Protein AF-A0A7S2YAW1-F1 (afdb_monomer_lite)

Foldseek 3Di:
DCPPPPVVVVVVVVVLLVVLCVLQPPQSPFDLDLPCPGSHHVLLNVCVVLPAFHWDPADPVRDIDTHGPVVSDDPSCDPSSSVSNVSSVVVVNVVVVVVD

Structure (mmCIF, N/CA/C/O backbone):
data_AF-A0A7S2YAW1-F1
#
_entry.id   AF-A0A7S2YAW1-F1
#
loop_
_atom_site.group_PDB
_atom_site.id
_atom_site.type_symbol
_atom_site.label_atom_id
_atom_site.label_alt_id
_atom_site.label_comp_id
_atom_site.label_asym_id
_atom_site.label_entity_id
_atom_site.label_seq_id
_atom_site.pdbx_PDB_ins_code
_atom_site.Cartn_x
_atom_site.Cartn_y
_atom_site.Cartn_z
_atom_site.occupancy
_atom_site.B_iso_or_equiv
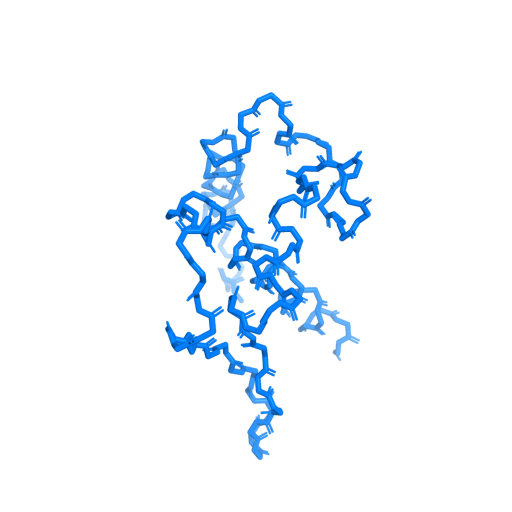_atom_site.auth_seq_id
_atom_site.auth_comp_id
_atom_site.auth_asym_id
_atom_site.auth_atom_id
_atom_site.pdbx_PDB_model_num
ATOM 1 N N . ALA A 1 1 ? 2.610 -15.728 -9.045 1.00 67.06 1 ALA A N 1
ATOM 2 C CA . ALA A 1 1 ? 2.968 -14.406 -9.608 1.00 67.06 1 ALA A CA 1
ATOM 3 C C . ALA A 1 1 ? 4.395 -14.457 -10.140 1.00 67.06 1 ALA A C 1
ATOM 5 O O . ALA A 1 1 ? 5.277 -14.887 -9.408 1.00 67.06 1 ALA A O 1
ATOM 6 N N . CYS A 1 2 ? 4.584 -14.024 -11.390 1.00 84.50 2 CYS A N 1
ATOM 7 C CA . CYS A 1 2 ? 5.811 -14.110 -12.203 1.00 84.50 2 CYS A CA 1
ATOM 8 C C . CYS A 1 2 ? 6.156 -15.491 -12.771 1.00 84.50 2 CYS A C 1
ATOM 10 O O . CYS A 1 2 ? 7.016 -15.537 -13.632 1.00 84.50 2 CYS A O 1
ATOM 12 N N . ASP A 1 3 ? 5.516 -16.575 -12.325 1.00 86.81 3 ASP A N 1
ATOM 13 C CA . ASP A 1 3 ? 5.623 -17.930 -12.897 1.00 86.81 3 ASP A CA 1
ATOM 14 C C . ASP A 1 3 ? 7.070 -18.400 -13.150 1.00 86.81 3 ASP A C 1
ATOM 16 O O . ASP A 1 3 ? 7.372 -19.069 -14.131 1.00 86.81 3 ASP A O 1
ATOM 20 N N . GLY A 1 4 ? 7.984 -18.018 -12.248 1.00 89.06 4 GLY A N 1
ATOM 21 C CA . GLY A 1 4 ? 9.414 -18.336 -12.332 1.00 89.06 4 GLY A CA 1
ATOM 22 C C . GLY A 1 4 ? 10.265 -17.374 -13.176 1.00 89.06 4 GLY A C 1
ATOM 23 O O . GLY A 1 4 ? 11.485 -17.514 -13.186 1.00 89.06 4 GLY A O 1
ATOM 24 N N . ASP A 1 5 ? 9.679 -16.367 -13.832 1.00 96.50 5 ASP A N 1
ATOM 25 C CA . ASP A 1 5 ? 10.413 -15.343 -14.586 1.00 96.50 5 ASP A CA 1
ATOM 26 C C . ASP A 1 5 ? 11.122 -14.354 -13.641 1.00 96.50 5 ASP A C 1
ATOM 28 O O . ASP A 1 5 ? 10.514 -13.475 -13.011 1.00 96.50 5 ASP A O 1
ATOM 32 N N . LEU A 1 6 ? 12.449 -14.487 -13.590 1.00 96.00 6 LEU A N 1
ATOM 33 C CA . LEU A 1 6 ? 13.353 -13.648 -12.806 1.00 96.00 6 LEU A CA 1
ATOM 34 C C . LEU A 1 6 ? 13.284 -12.169 -13.202 1.00 96.00 6 LEU A C 1
ATOM 36 O O . LEU A 1 6 ? 13.288 -11.296 -12.333 1.00 96.00 6 LEU A O 1
ATOM 40 N N . TRP A 1 7 ? 13.187 -11.862 -14.495 1.00 96.25 7 TRP A N 1
ATOM 41 C CA . TRP A 1 7 ? 13.142 -10.485 -14.978 1.00 96.25 7 TRP A CA 1
ATOM 42 C C . TRP A 1 7 ? 11.797 -9.835 -14.678 1.00 96.25 7 TRP A C 1
ATOM 44 O O . TRP A 1 7 ? 11.748 -8.659 -14.310 1.00 96.25 7 TRP A O 1
ATOM 54 N N . ALA A 1 8 ? 10.700 -10.586 -14.784 1.00 95.50 8 ALA A N 1
ATOM 55 C CA . ALA A 1 8 ? 9.391 -10.104 -14.354 1.00 95.50 8 ALA A CA 1
ATOM 56 C C . ALA A 1 8 ? 9.360 -9.830 -12.844 1.00 95.50 8 ALA A C 1
ATOM 58 O O . ALA A 1 8 ? 8.833 -8.796 -12.423 1.00 95.50 8 ALA A O 1
ATOM 59 N N . ALA A 1 9 ? 9.960 -10.707 -12.034 1.00 94.81 9 ALA A N 1
ATOM 60 C CA . ALA A 1 9 ? 10.080 -10.504 -10.593 1.00 94.81 9 ALA A CA 1
ATOM 61 C C . ALA A 1 9 ? 10.927 -9.267 -10.254 1.00 94.81 9 ALA A C 1
ATOM 63 O O . ALA A 1 9 ? 10.482 -8.421 -9.476 1.00 94.81 9 ALA A O 1
ATOM 64 N N . ALA A 1 10 ? 12.093 -9.116 -10.890 1.00 96.62 10 ALA A N 1
ATOM 65 C CA . ALA A 1 10 ? 12.964 -7.957 -10.713 1.00 96.62 10 ALA A CA 1
ATOM 66 C C . ALA A 1 10 ? 12.247 -6.651 -11.085 1.00 96.62 10 ALA A C 1
ATOM 68 O O . ALA A 1 10 ? 12.234 -5.710 -10.291 1.00 96.62 10 ALA A O 1
ATOM 69 N N . ARG A 1 11 ? 11.557 -6.613 -12.236 1.00 96.69 11 ARG A N 1
ATOM 70 C CA . ARG A 1 11 ? 10.759 -5.449 -12.655 1.00 96.69 11 ARG A CA 1
ATOM 71 C C . ARG A 1 11 ? 9.695 -5.094 -11.623 1.00 96.69 11 ARG A C 1
ATOM 73 O O . ARG A 1 11 ? 9.613 -3.938 -11.225 1.00 96.69 11 ARG A O 1
ATOM 80 N N . ARG A 1 12 ? 8.920 -6.071 -11.141 1.00 94.19 12 ARG A N 1
ATOM 81 C CA . ARG A 1 12 ? 7.881 -5.826 -10.126 1.00 94.19 12 ARG A CA 1
ATOM 82 C C . ARG A 1 12 ? 8.457 -5.305 -8.813 1.00 94.19 12 ARG A C 1
ATOM 84 O O . ARG A 1 12 ? 7.856 -4.420 -8.211 1.00 94.19 12 ARG A O 1
ATOM 91 N N . LEU A 1 13 ? 9.612 -5.812 -8.382 1.00 95.12 13 LEU A N 1
ATOM 92 C CA . LEU A 1 13 ? 10.282 -5.328 -7.175 1.00 95.12 13 LEU A CA 1
ATOM 93 C C . LEU A 1 13 ? 10.776 -3.882 -7.341 1.00 95.12 13 LEU A C 1
ATOM 95 O O . LEU A 1 13 ? 10.575 -3.060 -6.447 1.00 95.12 13 LEU A O 1
ATOM 99 N N . CYS A 1 14 ? 11.372 -3.552 -8.488 1.00 97.44 14 CYS A N 1
ATOM 100 C CA . CYS A 1 14 ? 11.782 -2.184 -8.803 1.00 97.44 14 CYS A CA 1
ATOM 101 C C . CYS A 1 14 ? 10.579 -1.235 -8.860 1.00 97.44 14 CYS A C 1
ATOM 103 O O . CYS A 1 14 ? 10.620 -0.169 -8.247 1.00 97.44 14 CYS A O 1
ATOM 105 N N . THR A 1 15 ? 9.495 -1.630 -9.538 1.00 96.12 15 THR A N 1
ATOM 106 C CA . THR A 1 15 ? 8.249 -0.854 -9.588 1.00 96.12 15 THR A CA 1
ATOM 107 C C . THR A 1 15 ? 7.688 -0.636 -8.188 1.00 96.12 15 THR A C 1
ATOM 109 O O . THR A 1 15 ? 7.398 0.499 -7.836 1.00 96.12 15 THR A O 1
ATOM 112 N N . TYR A 1 16 ? 7.617 -1.676 -7.351 1.00 95.44 16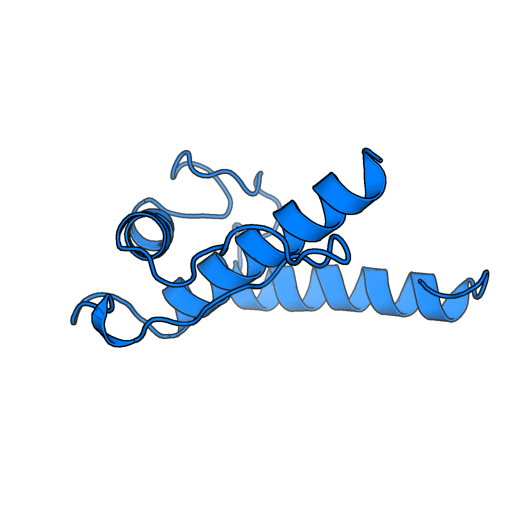 TYR A N 1
ATOM 113 C CA . TYR A 1 16 ? 7.151 -1.550 -5.969 1.00 95.44 16 TYR A CA 1
ATOM 114 C C . TYR A 1 16 ? 7.899 -0.455 -5.199 1.00 95.44 16 TYR A C 1
ATOM 116 O O . TYR A 1 16 ? 7.275 0.409 -4.585 1.00 95.44 16 TYR A O 1
ATOM 124 N N . TRP A 1 17 ? 9.234 -0.469 -5.242 1.00 97.19 17 TRP A N 1
ATOM 125 C CA . TRP A 1 17 ? 10.040 0.520 -4.527 1.00 97.19 17 TRP A CA 1
ATOM 126 C C . TRP A 1 17 ? 9.966 1.915 -5.140 1.00 97.19 17 TRP A C 1
ATOM 128 O O . TRP A 1 17 ? 10.028 2.893 -4.395 1.00 97.19 17 TRP A O 1
ATOM 138 N N . LYS A 1 18 ? 9.804 2.019 -6.463 1.00 97.88 18 LYS A N 1
ATOM 139 C CA . LYS A 1 18 ? 9.580 3.295 -7.144 1.00 97.88 18 LYS A CA 1
ATOM 140 C C . LYS A 1 18 ? 8.262 3.929 -6.695 1.00 97.88 18 LYS A C 1
ATOM 142 O O . LYS A 1 18 ? 8.291 5.013 -6.126 1.00 97.88 18 LYS A O 1
ATOM 147 N N . GLU A 1 19 ? 7.148 3.211 -6.833 1.00 96.38 19 GLU A N 1
ATOM 148 C CA . GLU A 1 19 ? 5.823 3.695 -6.416 1.00 96.38 19 GLU A CA 1
ATOM 149 C C . GLU A 1 19 ? 5.798 4.038 -4.920 1.00 96.38 19 GLU A C 1
ATOM 151 O O . GLU A 1 19 ? 5.249 5.056 -4.502 1.00 96.38 19 GLU A O 1
ATOM 156 N N . ARG A 1 20 ? 6.463 3.224 -4.088 1.00 97.25 20 ARG A N 1
ATOM 157 C CA . ARG A 1 20 ? 6.583 3.493 -2.653 1.00 97.25 20 ARG A CA 1
ATOM 158 C C . ARG A 1 20 ? 7.366 4.778 -2.367 1.00 97.25 20 ARG A C 1
ATOM 160 O O . ARG A 1 20 ? 6.964 5.545 -1.497 1.00 97.25 20 ARG A O 1
ATOM 167 N N . LYS A 1 21 ? 8.466 5.041 -3.074 1.00 97.94 21 LYS A N 1
ATOM 168 C CA . LYS A 1 21 ? 9.198 6.313 -2.949 1.00 97.94 21 LYS A CA 1
ATOM 169 C C . LYS A 1 21 ? 8.361 7.501 -3.401 1.00 97.94 21 LYS A C 1
ATOM 171 O O . LYS A 1 21 ? 8.356 8.525 -2.723 1.00 97.94 21 LYS A O 1
ATOM 176 N N . ASP A 1 22 ? 7.637 7.355 -4.501 1.00 97.06 22 ASP A N 1
ATOM 177 C CA . ASP A 1 22 ? 6.829 8.437 -5.053 1.00 97.06 22 ASP A CA 1
ATOM 178 C C . ASP A 1 22 ? 5.669 8.808 -4.117 1.00 97.06 22 ASP A C 1
ATOM 180 O O . ASP A 1 22 ? 5.436 9.992 -3.871 1.00 97.06 22 ASP A O 1
ATOM 184 N N . LEU A 1 23 ? 5.011 7.814 -3.511 1.00 96.19 23 LEU A N 1
ATOM 185 C CA . LEU A 1 23 ? 3.889 8.018 -2.586 1.00 96.19 23 LEU A CA 1
ATOM 186 C C . LEU A 1 23 ? 4.307 8.502 -1.192 1.00 96.19 23 LEU A C 1
ATOM 188 O O . LEU A 1 23 ? 3.625 9.334 -0.597 1.00 96.19 23 LEU A O 1
ATOM 192 N N . PHE A 1 24 ? 5.395 7.964 -0.639 1.00 96.38 24 PHE A N 1
ATOM 193 C CA . PHE A 1 24 ? 5.766 8.186 0.765 1.00 96.38 24 PHE A CA 1
ATOM 194 C C . PHE A 1 24 ? 6.950 9.142 0.952 1.00 96.38 24 PHE A C 1
ATOM 196 O O . PHE A 1 24 ? 7.247 9.528 2.087 1.00 96.38 24 PHE A O 1
ATOM 203 N N . ARG A 1 25 ? 7.607 9.548 -0.143 1.00 96.00 25 ARG A N 1
ATOM 204 C CA . ARG A 1 25 ? 8.768 10.451 -0.152 1.00 96.00 25 ARG A CA 1
ATOM 205 C C . ARG A 1 25 ? 9.851 9.954 0.814 1.00 96.00 25 ARG A C 1
ATOM 207 O O . ARG A 1 25 ? 10.172 8.766 0.816 1.00 96.00 25 ARG A O 1
ATOM 214 N N . GLU A 1 26 ? 10.370 10.824 1.675 1.00 96.88 26 GLU A N 1
ATOM 215 C CA . GLU A 1 26 ? 11.410 10.498 2.662 1.00 96.88 26 GLU A CA 1
ATOM 216 C C . GLU A 1 26 ? 11.017 9.363 3.622 1.00 96.88 26 GLU A C 1
ATOM 218 O O . GLU A 1 26 ? 11.865 8.630 4.128 1.00 96.88 26 GLU A O 1
ATOM 223 N N . ARG A 1 27 ? 9.713 9.151 3.841 1.00 96.62 27 ARG A N 1
ATOM 224 C CA . ARG A 1 27 ? 9.201 8.111 4.745 1.00 96.62 27 ARG A CA 1
ATOM 225 C C . ARG A 1 27 ? 9.061 6.747 4.075 1.00 96.62 27 ARG A C 1
ATOM 227 O O . ARG A 1 27 ? 8.660 5.786 4.729 1.00 96.62 27 ARG A O 1
ATOM 234 N N . ALA A 1 28 ? 9.406 6.620 2.793 1.00 96.94 28 ALA A N 1
ATOM 235 C CA . ALA A 1 28 ? 9.237 5.384 2.030 1.00 96.94 28 ALA A CA 1
ATOM 236 C C . ALA A 1 28 ? 9.958 4.178 2.642 1.00 96.94 28 ALA A C 1
ATOM 238 O O . ALA A 1 28 ? 9.487 3.049 2.502 1.00 96.94 28 ALA A O 1
ATOM 239 N N . PHE A 1 29 ? 11.063 4.400 3.348 1.00 96.19 29 PHE A N 1
ATOM 240 C CA . PHE A 1 29 ? 11.849 3.334 3.969 1.00 96.19 29 PHE A CA 1
ATOM 241 C C . PHE A 1 29 ? 11.437 3.010 5.406 1.00 96.19 29 PHE A C 1
ATOM 243 O O . PHE A 1 29 ? 11.921 2.031 5.971 1.00 96.19 29 PHE A O 1
ATOM 250 N N . LEU A 1 30 ? 10.523 3.787 5.992 1.00 96.94 30 LEU A N 1
ATOM 251 C CA . LEU A 1 30 ? 9.993 3.501 7.318 1.00 96.94 30 LEU A CA 1
ATOM 252 C C . LEU A 1 30 ? 9.034 2.296 7.279 1.00 96.94 30 LEU A C 1
ATOM 254 O O . LEU A 1 30 ? 8.452 1.986 6.229 1.00 96.94 30 LEU A O 1
ATOM 258 N N . PRO A 1 31 ? 8.821 1.614 8.419 1.00 95.50 31 PRO A N 1
ATOM 259 C CA . PRO A 1 31 ? 7.831 0.550 8.523 1.00 95.50 31 PRO A CA 1
ATOM 260 C C . PRO A 1 31 ? 6.440 1.016 8.074 1.00 95.50 31 PRO A C 1
ATOM 262 O O . PRO A 1 31 ? 5.981 2.101 8.425 1.00 95.50 31 PRO A O 1
ATOM 265 N N . LEU A 1 32 ? 5.753 0.184 7.287 1.00 94.81 32 LEU A N 1
ATOM 266 C CA . LEU A 1 32 ? 4.389 0.460 6.829 1.00 94.81 32 LEU A CA 1
ATOM 267 C C . LEU A 1 32 ? 3.386 -0.126 7.837 1.00 94.81 32 LEU A C 1
ATOM 269 O O . LEU A 1 32 ? 2.925 -1.261 7.676 1.00 94.81 32 LEU A O 1
ATOM 273 N N . THR A 1 33 ? 3.125 0.631 8.905 1.00 92.06 33 THR A N 1
ATOM 274 C CA . THR A 1 33 ? 2.310 0.252 10.073 1.00 92.06 33 THR A CA 1
ATOM 275 C C . THR A 1 33 ? 1.222 1.288 10.356 1.00 92.06 33 THR A C 1
ATOM 277 O O . THR A 1 33 ? 1.370 2.452 10.005 1.00 92.06 33 THR A O 1
ATOM 280 N N . LEU A 1 34 ? 0.149 0.886 11.048 1.00 91.06 34 LEU A N 1
ATOM 281 C CA . LEU A 1 34 ? -0.964 1.771 11.440 1.00 91.06 34 LEU A CA 1
ATOM 282 C C . LEU A 1 34 ? -0.693 2.580 12.719 1.00 91.06 34 LEU A C 1
ATOM 284 O O . LEU A 1 34 ? -1.617 3.048 13.369 1.00 91.06 34 LEU A O 1
ATOM 288 N N . THR A 1 35 ? 0.570 2.714 13.117 1.00 90.94 35 THR A N 1
ATOM 289 C CA . THR A 1 35 ? 0.949 3.402 14.359 1.00 90.94 35 THR A CA 1
ATOM 290 C C . THR A 1 35 ? 1.026 4.920 14.204 1.00 90.94 35 THR A C 1
ATOM 292 O O . THR A 1 35 ? 1.202 5.611 15.198 1.00 90.94 35 THR A O 1
ATOM 295 N N . GLY A 1 36 ? 0.991 5.439 12.971 1.00 90.56 36 GLY A N 1
ATOM 296 C CA . GLY A 1 36 ? 1.219 6.856 12.668 1.00 90.56 36 GLY A CA 1
ATOM 297 C C . GLY A 1 36 ? 2.688 7.307 12.740 1.00 90.56 36 GLY A C 1
ATOM 298 O O . GLY A 1 36 ? 3.008 8.401 12.288 1.00 90.56 36 GLY A O 1
ATOM 299 N N . ASN A 1 37 ? 3.586 6.453 13.249 1.00 91.88 37 ASN A N 1
ATOM 300 C CA . ASN A 1 37 ? 5.012 6.746 13.465 1.00 91.88 37 ASN A CA 1
ATOM 301 C C . ASN A 1 37 ? 5.929 6.143 12.381 1.00 91.88 37 ASN A C 1
ATOM 303 O O . ASN A 1 37 ? 7.128 5.976 12.595 1.00 91.88 37 ASN A O 1
ATOM 307 N N . GLY A 1 38 ? 5.363 5.741 11.242 1.00 94.81 38 GLY A N 1
ATOM 308 C CA . GLY A 1 38 ? 6.084 5.054 10.173 1.00 94.81 38 GLY A CA 1
ATOM 309 C C . GLY A 1 38 ? 5.895 5.723 8.816 1.00 94.81 38 GLY A C 1
ATOM 310 O O . GLY A 1 38 ? 5.799 6.946 8.689 1.00 94.81 38 GLY A O 1
ATOM 311 N N . ALA A 1 39 ? 5.812 4.898 7.775 1.00 96.56 39 ALA A N 1
ATOM 312 C CA . ALA A 1 39 ? 5.494 5.372 6.434 1.00 96.56 39 ALA A CA 1
ATOM 313 C C . ALA A 1 39 ? 4.064 5.938 6.344 1.00 96.56 39 ALA A C 1
ATOM 315 O O . ALA A 1 39 ? 3.820 6.832 5.545 1.00 96.56 39 ALA A O 1
ATOM 316 N N . LEU A 1 40 ? 3.127 5.491 7.186 1.00 95.38 40 LEU A N 1
ATOM 317 C CA . LEU A 1 40 ? 1.808 6.120 7.331 1.00 95.38 40 LEU A CA 1
ATOM 318 C C . LEU A 1 40 ? 1.834 7.142 8.472 1.00 95.38 40 LEU A C 1
ATOM 320 O O . LEU A 1 40 ? 2.346 6.827 9.548 1.00 95.38 40 LEU A O 1
ATOM 324 N N . THR A 1 41 ? 1.297 8.343 8.232 1.00 93.50 41 THR A N 1
ATOM 325 C CA . THR A 1 41 ? 1.014 9.331 9.293 1.00 93.50 41 THR A CA 1
ATOM 326 C C . THR A 1 41 ? -0.288 8.993 10.016 1.00 93.50 41 THR A C 1
ATOM 328 O O . THR A 1 41 ? -1.053 8.145 9.561 1.00 93.50 41 THR A O 1
ATOM 331 N N . LEU A 1 42 ? -0.581 9.687 11.121 1.00 92.38 42 LEU A N 1
ATOM 332 C CA . LEU A 1 42 ? -1.895 9.603 11.772 1.00 92.38 42 LEU A CA 1
ATOM 333 C C . LEU A 1 42 ? -3.039 9.962 10.810 1.00 92.38 42 LEU A C 1
ATOM 335 O O . LEU A 1 42 ? -4.028 9.240 10.744 1.00 92.38 42 LEU A O 1
ATOM 339 N N . GLU A 1 43 ? -2.862 10.992 9.985 1.00 88.56 43 GLU A N 1
ATOM 340 C CA . GLU A 1 43 ? -3.837 11.376 8.954 1.00 88.56 43 GLU A CA 1
ATOM 341 C C . GLU A 1 43 ? -4.117 10.238 7.963 1.00 88.56 43 GLU A C 1
ATOM 343 O O . GLU A 1 43 ? -5.270 9.936 7.671 1.00 88.56 43 GLU A O 1
ATOM 348 N N . ASP A 1 44 ? -3.074 9.535 7.502 1.00 90.31 44 ASP A N 1
ATOM 349 C CA . ASP A 1 44 ? -3.252 8.368 6.628 1.00 90.31 44 ASP A CA 1
ATOM 350 C C . ASP A 1 44 ? -4.064 7.262 7.305 1.00 90.31 44 ASP A C 1
ATOM 352 O O . ASP A 1 44 ? -4.828 6.547 6.651 1.00 90.31 44 ASP A O 1
ATOM 356 N N . THR A 1 45 ? -3.880 7.095 8.617 1.00 90.56 45 THR A N 1
ATOM 357 C CA . THR A 1 45 ? -4.609 6.083 9.384 1.00 90.56 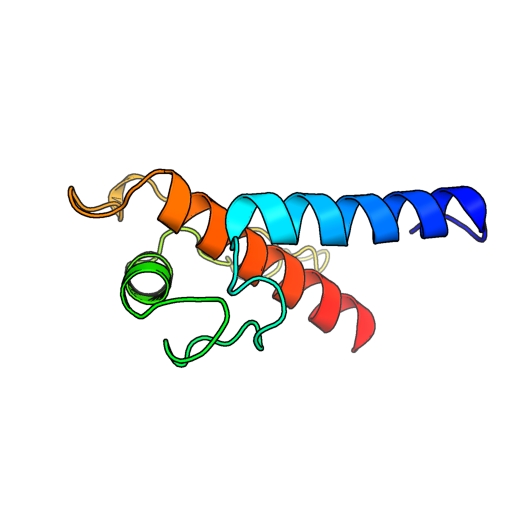45 THR A CA 1
ATOM 358 C C . THR A 1 45 ? -6.062 6.463 9.627 1.00 90.56 45 THR A C 1
ATOM 360 O O . THR A 1 45 ? -6.892 5.558 9.673 1.00 90.56 45 THR A O 1
ATOM 363 N N . TYR A 1 46 ? -6.395 7.754 9.716 1.00 89.50 46 TYR A N 1
ATOM 364 C CA . TYR A 1 46 ? -7.782 8.195 9.873 1.00 89.50 46 TYR A CA 1
ATOM 365 C C . TYR A 1 46 ? -8.638 7.829 8.665 1.00 89.50 46 TYR A C 1
ATOM 367 O O . TYR A 1 46 ? -9.742 7.331 8.857 1.00 89.50 46 TYR A O 1
ATOM 375 N N . CYS A 1 47 ? -8.095 7.939 7.451 1.00 85.19 47 CYS A N 1
ATOM 376 C CA . CYS A 1 47 ? -8.771 7.496 6.228 1.00 85.19 47 CYS A CA 1
ATOM 377 C C . CYS A 1 47 ? -9.191 6.010 6.337 1.00 85.19 47 CYS A C 1
ATOM 379 O O . CYS A 1 47 ? -10.360 5.647 6.186 1.00 85.19 47 CYS A O 1
ATOM 381 N N . LEU A 1 48 ? -8.245 5.150 6.745 1.00 87.75 48 LEU A N 1
ATOM 382 C CA . LEU A 1 48 ? -8.488 3.717 6.952 1.00 87.75 48 LEU A CA 1
ATOM 383 C C . LEU A 1 48 ? -9.481 3.434 8.085 1.00 87.75 48 LEU A C 1
ATOM 385 O O . LEU A 1 48 ? -10.322 2.547 7.951 1.00 87.75 48 LEU A O 1
ATOM 389 N N . GLN A 1 49 ? -9.382 4.161 9.199 1.00 88.00 49 GLN A N 1
ATOM 390 C CA . GLN A 1 49 ? -10.283 4.014 10.346 1.00 88.00 49 GLN A CA 1
ATOM 391 C C . GLN A 1 49 ? -11.705 4.485 10.030 1.00 88.00 49 GLN A C 1
ATOM 393 O O . GLN A 1 49 ? -12.659 3.877 10.509 1.00 88.00 49 GLN A O 1
ATOM 398 N N . GLY A 1 50 ? -11.848 5.512 9.189 1.00 85.56 50 GLY A N 1
ATOM 399 C CA . GLY A 1 50 ? -13.130 5.992 8.677 1.00 85.56 50 GLY A CA 1
ATOM 400 C C . GLY A 1 50 ? -13.819 4.994 7.745 1.00 85.56 50 GLY A C 1
ATOM 401 O O . GLY A 1 50 ? -15.010 5.114 7.493 1.00 85.56 50 GLY A O 1
ATOM 402 N N . GLY A 1 51 ? -13.109 3.964 7.272 1.00 86.38 51 GLY A N 1
ATOM 403 C CA . GLY A 1 51 ? -13.666 2.920 6.413 1.00 86.38 51 GLY A CA 1
ATOM 404 C C . GLY A 1 51 ? -13.401 3.127 4.923 1.00 86.38 51 GLY A C 1
ATOM 405 O O . GLY A 1 51 ? -14.033 2.454 4.105 1.00 86.38 51 GLY A O 1
ATOM 406 N N . PHE A 1 52 ? -12.457 4.001 4.550 1.00 88.50 52 PHE A N 1
ATOM 407 C CA . PHE A 1 52 ? -12.031 4.179 3.164 1.00 88.50 52 PHE A CA 1
ATOM 408 C C . PHE A 1 52 ? -10.503 4.108 2.993 1.00 88.50 52 PHE A C 1
ATOM 410 O O . PHE A 1 52 ? -9.777 4.927 3.541 1.00 88.50 52 PHE A O 1
ATOM 417 N N . PRO A 1 53 ? -9.975 3.221 2.133 1.00 90.56 53 PRO A N 1
ATOM 418 C CA . PRO A 1 53 ? -10.594 1.989 1.649 1.00 90.56 53 PRO A CA 1
ATOM 419 C C . PRO A 1 53 ? -10.814 0.977 2.786 1.00 90.56 53 PRO A C 1
ATOM 421 O O . PRO A 1 53 ? -10.115 1.011 3.798 1.00 90.56 53 PRO A O 1
ATOM 424 N N . CYS A 1 54 ? -11.734 0.028 2.598 1.00 91.62 54 CYS A N 1
ATOM 425 C CA . CYS A 1 54 ? -11.960 -1.069 3.543 1.00 91.62 54 CYS A CA 1
ATOM 426 C C . CYS A 1 54 ? -11.847 -2.445 2.876 1.00 91.62 54 CYS A C 1
ATOM 428 O O . CYS A 1 54 ? -11.969 -2.591 1.657 1.00 91.62 54 CYS A O 1
ATOM 430 N N . LEU A 1 55 ? -11.585 -3.471 3.688 1.00 92.00 55 LEU A N 1
ATOM 431 C CA . LEU A 1 55 ? -11.613 -4.863 3.250 1.00 92.00 55 LEU A CA 1
ATOM 432 C C . LEU A 1 55 ? -12.980 -5.459 3.565 1.00 92.00 55 LEU A C 1
ATOM 434 O O . LEU A 1 55 ? -13.419 -5.428 4.713 1.00 92.00 55 LEU A O 1
ATOM 438 N N . LEU A 1 56 ? -13.627 -6.031 2.555 1.00 91.69 56 LEU A N 1
ATOM 439 C CA . LEU A 1 56 ? -14.831 -6.826 2.765 1.00 91.69 56 LEU A CA 1
ATOM 440 C C . LEU A 1 56 ? -14.457 -8.237 3.243 1.00 91.69 56 LEU A C 1
ATOM 442 O O . LEU A 1 56 ? -13.315 -8.674 3.038 1.00 91.69 56 LEU A O 1
ATOM 446 N N . PRO A 1 57 ? -15.405 -8.981 3.843 1.00 92.25 57 PRO A N 1
ATOM 447 C CA . PRO A 1 57 ? -15.233 -10.410 4.051 1.00 92.25 57 PRO A CA 1
ATOM 448 C C . PRO A 1 57 ? -14.824 -11.103 2.750 1.00 92.25 57 PRO A C 1
ATOM 450 O O . PRO A 1 57 ? -15.250 -10.711 1.659 1.00 92.25 57 PRO A O 1
ATOM 453 N N . ARG A 1 58 ? -13.985 -12.136 2.865 1.00 91.06 58 ARG A N 1
ATOM 454 C CA . ARG A 1 58 ? -13.590 -12.931 1.703 1.00 91.06 58 ARG A CA 1
ATOM 455 C C . ARG A 1 58 ? -14.827 -13.532 1.048 1.00 91.06 58 ARG A C 1
ATOM 457 O O . ARG A 1 58 ? -15.781 -13.931 1.714 1.00 91.06 58 ARG A O 1
ATOM 464 N N . THR A 1 59 ? -14.780 -13.595 -0.271 1.00 90.12 59 THR A N 1
ATOM 465 C CA . THR A 1 59 ? -15.786 -14.312 -1.055 1.00 90.12 59 THR A CA 1
ATOM 466 C C . THR A 1 59 ? -15.746 -15.809 -0.733 1.00 90.12 59 THR A C 1
ATOM 468 O O . THR A 1 59 ? -14.783 -16.309 -0.149 1.00 90.12 59 THR A O 1
ATOM 471 N N . SER A 1 60 ? -16.770 -16.554 -1.153 1.00 90.75 60 SER A N 1
ATOM 472 C CA . SER A 1 60 ? -16.811 -18.015 -0.997 1.00 90.75 60 SER A CA 1
ATOM 473 C C . SER A 1 60 ? -15.648 -18.737 -1.693 1.00 90.75 60 SER A C 1
ATOM 475 O O . SER A 1 60 ? -15.267 -19.822 -1.269 1.00 90.75 60 SER A O 1
ATOM 477 N N . SER A 1 61 ? -15.049 -18.127 -2.720 1.00 89.44 61 SER A N 1
ATOM 478 C CA . SER A 1 61 ? -13.842 -18.608 -3.407 1.00 89.44 61 SER A CA 1
ATOM 479 C C . SER A 1 61 ? -12.533 -18.184 -2.721 1.00 89.44 61 SER A C 1
ATOM 481 O O . SER A 1 61 ? -11.454 -18.424 -3.255 1.00 89.44 61 SER A O 1
ATOM 483 N N . GLY A 1 62 ? -12.599 -17.526 -1.558 1.00 87.00 62 GLY A N 1
ATOM 484 C CA . GLY A 1 62 ? -11.437 -17.075 -0.789 1.00 87.00 62 GLY A CA 1
ATOM 485 C C . GLY A 1 62 ? -10.810 -15.764 -1.276 1.00 87.00 62 GLY A C 1
ATOM 486 O O . GLY A 1 62 ? -9.872 -15.271 -0.645 1.00 87.00 62 GLY A O 1
ATOM 487 N N . GLN A 1 63 ? -11.326 -15.156 -2.349 1.00 87.31 63 GLN A N 1
ATOM 488 C CA . GLN A 1 63 ? -10.785 -13.906 -2.886 1.00 87.31 63 GLN A CA 1
ATOM 489 C C . GLN A 1 63 ? -11.038 -12.748 -1.918 1.00 87.31 63 GLN A C 1
ATOM 491 O O . GLN A 1 63 ? -12.164 -12.547 -1.448 1.00 87.31 63 GLN A O 1
ATOM 496 N N . GLN A 1 64 ? -9.985 -11.979 -1.647 1.00 92.19 64 GLN A N 1
ATOM 497 C CA . GLN A 1 64 ? -10.052 -10.770 -0.837 1.00 92.19 64 GLN A CA 1
ATOM 498 C C . GLN A 1 64 ? -10.508 -9.587 -1.697 1.00 92.19 64 GLN A C 1
ATOM 500 O O . GLN A 1 64 ? -9.954 -9.345 -2.767 1.00 92.19 64 GLN A O 1
ATOM 505 N N . VAL A 1 65 ? -11.500 -8.832 -1.220 1.00 91.44 65 VAL A N 1
ATOM 506 C CA . VAL A 1 65 ? -12.054 -7.672 -1.935 1.00 91.44 65 VAL A CA 1
ATOM 507 C C . VAL A 1 65 ? -11.751 -6.396 -1.159 1.00 91.44 65 VAL A C 1
ATOM 509 O O . VAL A 1 65 ? -11.998 -6.322 0.047 1.00 91.44 65 VAL A O 1
ATOM 512 N N . MET A 1 66 ? -11.214 -5.397 -1.860 1.00 92.50 66 MET A N 1
ATOM 513 C CA . MET A 1 66 ? -11.067 -4.032 -1.359 1.00 92.50 66 MET A CA 1
ATOM 514 C C . MET A 1 66 ? -12.217 -3.183 -1.903 1.00 92.50 66 MET A C 1
ATOM 516 O O . MET A 1 66 ? -12.413 -3.115 -3.116 1.00 92.50 66 MET A O 1
ATOM 520 N N . PHE A 1 67 ? -12.971 -2.543 -1.014 1.00 92.81 67 PHE A N 1
ATOM 521 C CA . PHE A 1 67 ? -14.098 -1.686 -1.361 1.00 92.81 67 PHE A CA 1
ATOM 522 C C . PHE A 1 67 ? -13.764 -0.214 -1.110 1.00 92.81 67 PHE A C 1
ATOM 524 O O . PHE A 1 67 ? -13.131 0.146 -0.116 1.00 92.81 67 PHE A O 1
ATOM 531 N N . LEU A 1 68 ? -14.181 0.635 -2.049 1.00 92.25 68 LEU A N 1
ATOM 532 C CA . LEU A 1 68 ? -13.951 2.076 -2.027 1.00 92.25 68 LEU A CA 1
ATOM 533 C C . LEU A 1 68 ? -15.264 2.792 -1.684 1.00 92.25 68 LEU A C 1
ATOM 535 O O . LEU A 1 68 ? -15.928 3.335 -2.570 1.00 92.25 68 LEU A O 1
ATOM 539 N N . ASP A 1 69 ? -15.642 2.799 -0.404 1.00 90.75 69 ASP A N 1
ATOM 540 C CA . ASP A 1 69 ? -16.852 3.493 0.054 1.00 90.75 69 ASP A CA 1
ATOM 541 C C . ASP A 1 69 ? -16.655 5.013 0.139 1.00 90.75 69 ASP A C 1
ATOM 543 O O . ASP A 1 69 ? -16.326 5.573 1.183 1.00 90.75 69 ASP A O 1
ATOM 547 N N . ARG A 1 70 ? -16.853 5.712 -0.981 1.00 88.50 70 ARG A N 1
ATOM 548 C CA . ARG A 1 70 ? -16.633 7.167 -1.052 1.00 88.50 70 ARG A CA 1
ATOM 549 C C . ARG A 1 70 ? -17.527 7.975 -0.102 1.00 88.50 70 ARG A C 1
ATOM 551 O O . ARG A 1 70 ? -17.256 9.156 0.071 1.00 88.50 70 ARG A O 1
ATOM 558 N N . ARG A 1 71 ? -18.570 7.381 0.491 1.00 89.62 71 ARG A N 1
ATOM 559 C CA . ARG A 1 71 ? -19.435 8.045 1.484 1.00 89.62 71 ARG A CA 1
ATOM 560 C C . ARG A 1 71 ? -18.739 8.236 2.830 1.00 89.62 71 ARG A C 1
ATOM 562 O O . ARG A 1 71 ? -19.147 9.107 3.584 1.00 89.62 71 ARG A O 1
ATOM 569 N N . GLN A 1 72 ? -17.707 7.440 3.100 1.00 87.94 72 GLN A N 1
ATOM 570 C CA . GLN A 1 72 ? -16.891 7.521 4.311 1.00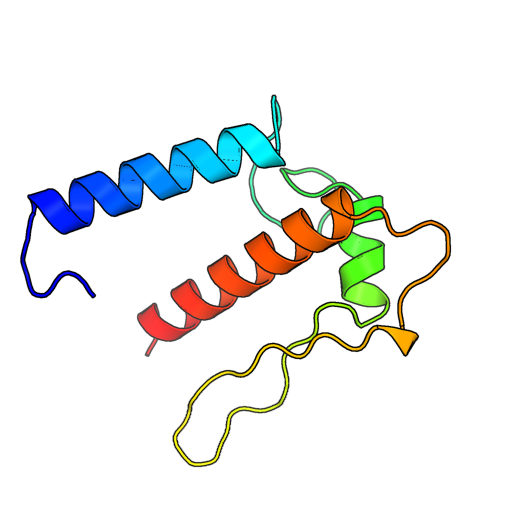 87.94 72 GLN A CA 1
ATOM 571 C C . GLN A 1 72 ? -15.764 8.556 4.207 1.00 87.94 72 GLN A C 1
ATOM 573 O O . GLN A 1 72 ? -15.033 8.770 5.167 1.00 87.94 72 GLN A O 1
ATOM 578 N N . LEU A 1 73 ? -15.598 9.185 3.037 1.00 86.88 73 LEU A N 1
ATOM 579 C CA . LEU A 1 73 ? -14.618 10.247 2.860 1.00 86.88 73 LEU A CA 1
ATOM 580 C C . LEU A 1 73 ? -15.090 11.530 3.537 1.00 86.88 73 LEU A C 1
ATOM 582 O O . LEU A 1 73 ? -16.211 11.993 3.323 1.00 86.88 73 LEU A O 1
ATOM 586 N N . THR A 1 74 ? -14.182 12.132 4.285 1.00 86.44 74 THR A N 1
ATOM 587 C CA . THR A 1 74 ? -14.313 13.469 4.854 1.00 86.44 74 THR A CA 1
ATOM 588 C C . THR A 1 74 ? -13.694 14.514 3.921 1.00 86.44 74 THR A C 1
ATOM 590 O O . THR A 1 74 ? -13.003 14.184 2.952 1.00 86.44 74 THR A O 1
ATOM 593 N N . SER A 1 75 ? -13.938 15.798 4.198 1.00 84.56 75 SER A N 1
ATOM 594 C CA . SER A 1 75 ? -13.279 16.904 3.486 1.00 84.56 75 SER A CA 1
ATOM 595 C C . SER A 1 75 ? -11.760 16.897 3.647 1.00 84.56 75 SER A C 1
ATOM 597 O O . SER A 1 75 ? -11.059 17.426 2.786 1.00 84.56 75 SER A O 1
ATOM 599 N N . ASP A 1 76 ? -11.270 16.286 4.724 1.00 86.19 76 ASP A N 1
ATOM 600 C CA . 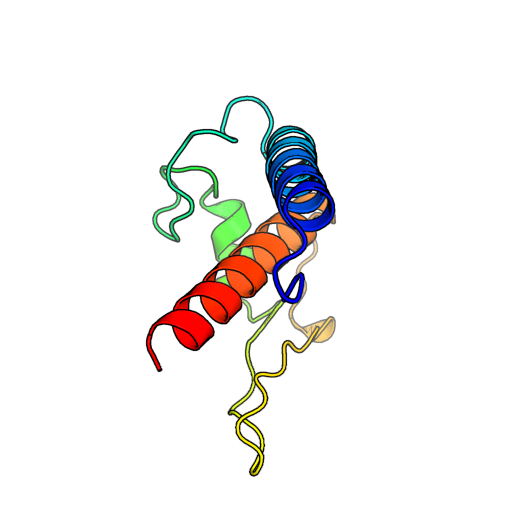ASP A 1 76 ? -9.865 16.320 5.118 1.00 86.19 76 ASP A CA 1
ATOM 601 C C . ASP A 1 76 ? -9.061 15.194 4.442 1.00 86.19 76 ASP A C 1
ATOM 603 O O . ASP A 1 76 ? -7.833 15.239 4.379 1.00 86.19 76 ASP A O 1
ATOM 607 N N . ASP A 1 77 ? -9.744 14.199 3.864 1.00 87.81 77 ASP A N 1
ATOM 608 C CA . ASP A 1 77 ? -9.114 13.079 3.171 1.00 87.81 77 ASP A CA 1
ATOM 609 C C . ASP A 1 77 ? -8.567 13.496 1.801 1.00 87.81 77 ASP A C 1
ATOM 611 O O . ASP A 1 77 ? -9.285 13.510 0.793 1.00 87.81 77 ASP A O 1
ATOM 615 N N . THR A 1 78 ? -7.264 13.751 1.705 1.00 91.50 78 THR A N 1
ATOM 616 C CA . THR A 1 78 ? -6.629 14.069 0.414 1.00 91.50 78 THR A CA 1
ATOM 617 C C . THR A 1 78 ? -6.541 12.835 -0.501 1.00 91.50 78 THR A C 1
ATOM 619 O O . THR A 1 78 ? -6.501 11.695 -0.018 1.00 91.50 78 THR A O 1
ATOM 622 N N . PRO A 1 79 ? -6.493 13.003 -1.837 1.00 91.38 79 PRO A N 1
ATOM 623 C CA . PRO A 1 79 ? -6.200 11.903 -2.761 1.00 91.38 79 PRO A CA 1
ATOM 624 C C . PRO A 1 79 ? -4.930 11.119 -2.390 1.00 91.38 79 PRO A C 1
ATOM 626 O O . PRO A 1 79 ? -4.890 9.896 -2.522 1.00 91.38 79 PRO A O 1
ATOM 629 N N . GLU A 1 80 ? -3.911 11.796 -1.867 1.00 92.88 80 GLU A N 1
ATOM 630 C CA . GLU A 1 80 ? -2.644 11.207 -1.449 1.00 92.88 80 GLU A CA 1
ATOM 631 C C . GLU A 1 80 ? -2.791 10.337 -0.198 1.00 92.88 80 GLU A C 1
ATOM 633 O O . GLU A 1 80 ? -2.172 9.272 -0.126 1.00 92.88 80 GLU A O 1
ATOM 638 N N . ASN A 1 81 ? -3.596 10.753 0.789 1.00 92.12 81 ASN A N 1
ATOM 639 C CA . ASN A 1 81 ? -3.902 9.907 1.951 1.00 92.12 81 ASN A CA 1
ATOM 640 C C . ASN A 1 81 ? -4.598 8.616 1.493 1.00 92.12 81 ASN A C 1
ATOM 642 O O . ASN A 1 81 ? -4.198 7.517 1.879 1.00 92.12 81 ASN A O 1
ATOM 646 N N . ARG A 1 82 ? -5.572 8.735 0.582 1.00 91.94 82 ARG A N 1
ATOM 647 C CA . ARG A 1 82 ? -6.331 7.601 0.025 1.00 91.94 82 ARG A CA 1
ATOM 648 C C . ARG A 1 82 ? -5.439 6.601 -0.715 1.00 91.94 82 ARG A C 1
ATOM 650 O O . ARG A 1 82 ? -5.591 5.391 -0.545 1.00 91.94 82 ARG A O 1
ATOM 657 N N . LEU A 1 83 ? -4.493 7.089 -1.522 1.00 94.31 83 LEU A N 1
ATOM 658 C CA . LEU A 1 83 ? -3.533 6.238 -2.233 1.00 94.31 83 LEU A CA 1
ATOM 659 C C . LEU A 1 83 ? -2.597 5.506 -1.264 1.00 94.31 83 LEU A C 1
ATOM 661 O O . LEU A 1 83 ? -2.382 4.302 -1.413 1.00 94.31 83 LEU A O 1
ATOM 665 N N . ARG A 1 84 ? -2.081 6.199 -0.242 1.00 95.75 84 ARG A N 1
ATOM 666 C CA . ARG A 1 84 ? -1.227 5.591 0.794 1.00 95.75 84 ARG A CA 1
ATOM 667 C C . ARG A 1 84 ? -1.976 4.534 1.608 1.00 95.75 84 ARG A C 1
ATOM 669 O O . ARG A 1 84 ? -1.436 3.453 1.855 1.00 95.75 84 ARG A O 1
ATOM 676 N N . ALA A 1 85 ? -3.231 4.804 1.954 1.00 94.12 85 ALA A N 1
ATOM 677 C CA . ALA A 1 85 ? -4.122 3.862 2.619 1.00 94.12 85 ALA A CA 1
ATOM 678 C C . ALA A 1 85 ? -4.379 2.602 1.765 1.00 94.12 85 ALA A C 1
ATOM 680 O O . ALA A 1 85 ? -4.217 1.475 2.241 1.00 94.12 85 ALA A O 1
ATOM 681 N N . GLY A 1 86 ? -4.681 2.775 0.473 1.00 94.25 86 GLY A N 1
ATOM 682 C CA . GLY A 1 86 ? -4.820 1.664 -0.476 1.00 94.25 86 GLY A CA 1
ATOM 683 C C . GLY A 1 86 ? -3.536 0.847 -0.636 1.00 94.25 86 GLY A C 1
ATOM 684 O O . GLY A 1 86 ? -3.581 -0.385 -0.628 1.00 94.25 86 GLY A O 1
ATOM 685 N N . PHE A 1 87 ? -2.378 1.510 -0.694 1.00 95.69 87 PHE A N 1
ATOM 686 C CA . PHE A 1 87 ? -1.072 0.849 -0.754 1.00 95.69 87 PHE A CA 1
ATOM 687 C C . PHE A 1 87 ? -0.836 -0.056 0.466 1.00 95.69 87 PHE A C 1
ATOM 689 O O . PHE A 1 87 ? -0.342 -1.180 0.331 1.00 95.69 87 PHE A O 1
ATOM 696 N N . TYR A 1 88 ? -1.220 0.400 1.663 1.00 95.00 88 TYR A N 1
ATOM 697 C CA . TYR A 1 88 ? -1.142 -0.405 2.881 1.00 95.00 88 TYR A CA 1
ATOM 698 C C . TYR A 1 88 ? -2.022 -1.653 2.825 1.00 95.00 88 TYR A C 1
ATOM 700 O O . TYR A 1 88 ? -1.531 -2.747 3.122 1.00 95.00 88 TYR A O 1
ATOM 708 N N . LEU A 1 89 ? -3.285 -1.521 2.411 1.00 94.00 89 LEU A N 1
ATOM 709 C CA . LEU A 1 89 ? -4.175 -2.676 2.292 1.00 94.00 89 LEU A CA 1
ATOM 710 C C . LEU A 1 89 ? -3.672 -3.669 1.245 1.00 94.00 89 LEU A C 1
ATOM 712 O O . LEU A 1 89 ? -3.612 -4.858 1.539 1.00 94.00 89 LEU A O 1
ATOM 716 N N . ALA A 1 90 ? -3.215 -3.206 0.079 1.00 92.50 90 ALA A N 1
ATOM 717 C CA . ALA A 1 90 ? -2.633 -4.077 -0.943 1.00 92.50 90 ALA A CA 1
ATOM 718 C C . ALA A 1 90 ? -1.424 -4.866 -0.408 1.00 92.50 90 ALA A C 1
ATOM 720 O O . ALA A 1 90 ? -1.314 -6.073 -0.627 1.00 92.50 90 ALA A O 1
ATOM 721 N N . LYS A 1 91 ? -0.545 -4.210 0.365 1.00 92.44 91 LYS A N 1
ATOM 722 C CA . LYS A 1 91 ? 0.574 -4.875 1.048 1.00 92.44 91 LYS A CA 1
ATOM 723 C C . LYS A 1 91 ? 0.085 -5.916 2.055 1.00 92.44 91 LYS A C 1
ATOM 725 O O . LYS A 1 91 ? 0.686 -6.982 2.135 1.00 92.44 91 LYS A O 1
ATOM 730 N N . LYS A 1 92 ? -0.961 -5.616 2.830 1.00 90.31 92 LYS A N 1
ATOM 731 C CA . LYS A 1 92 ? -1.534 -6.548 3.814 1.00 90.31 92 LYS A CA 1
ATOM 732 C C . LYS A 1 92 ? -2.118 -7.788 3.130 1.00 90.31 92 LYS A C 1
ATOM 734 O O . LYS A 1 92 ? -1.757 -8.896 3.500 1.00 90.31 92 LYS A O 1
ATOM 739 N N . ILE A 1 93 ? -2.913 -7.596 2.075 1.00 90.25 93 ILE A N 1
ATOM 740 C CA . ILE A 1 93 ? -3.494 -8.685 1.274 1.00 90.25 93 ILE A CA 1
ATOM 741 C C . ILE A 1 93 ? -2.391 -9.606 0.737 1.00 90.25 93 ILE A C 1
ATOM 743 O O . ILE A 1 93 ? -2.449 -10.817 0.929 1.00 90.25 93 ILE A O 1
ATOM 747 N N . ALA A 1 94 ? -1.346 -9.031 0.136 1.00 87.38 94 ALA A N 1
ATOM 748 C CA . ALA A 1 94 ? -0.232 -9.797 -0.420 1.00 87.38 94 ALA A CA 1
ATOM 749 C C . ALA A 1 94 ? 0.601 -10.547 0.640 1.00 87.38 94 ALA A C 1
ATOM 751 O O . ALA A 1 94 ? 1.321 -11.485 0.299 1.00 87.38 94 ALA A O 1
ATOM 752 N N . GLN A 1 95 ? 0.566 -10.122 1.908 1.00 85.00 95 GLN A N 1
ATOM 753 C CA . GLN A 1 95 ? 1.195 -10.851 3.013 1.00 85.00 95 GLN A CA 1
ATOM 754 C C . GLN A 1 95 ? 0.322 -12.002 3.502 1.00 85.00 95 GLN A C 1
ATOM 756 O O . GLN A 1 95 ? 0.853 -13.084 3.731 1.00 85.00 95 GLN A O 1
ATOM 761 N N . ASP A 1 96 ? -0.989 -11.786 3.610 1.00 79.25 96 ASP A N 1
ATOM 762 C CA . ASP A 1 96 ? -1.935 -12.830 4.010 1.00 79.25 96 ASP A CA 1
ATOM 763 C C . ASP A 1 96 ? -1.953 -13.978 2.986 1.00 79.25 96 ASP A C 1
ATOM 765 O O . ASP A 1 96 ? -1.944 -15.138 3.379 1.00 79.25 96 ASP A O 1
ATOM 769 N N . GLU A 1 97 ? -1.878 -13.682 1.681 1.00 72.06 97 GLU A N 1
ATOM 770 C CA . GLU A 1 97 ? -1.760 -14.701 0.618 1.00 72.06 97 GLU A CA 1
ATOM 771 C C . GLU A 1 97 ? -0.483 -15.551 0.707 1.00 72.06 97 GLU A C 1
ATOM 773 O O . GLU A 1 97 ? -0.453 -16.660 0.191 1.00 72.06 97 GLU A O 1
ATOM 778 N N . ARG A 1 98 ? 0.587 -15.040 1.331 1.00 61.78 98 ARG A N 1
ATOM 779 C CA . ARG A 1 98 ? 1.840 -15.790 1.532 1.00 61.78 98 ARG A CA 1
ATOM 780 C C . ARG A 1 98 ? 1.841 -16.625 2.812 1.00 61.78 98 ARG A C 1
ATOM 782 O O . ARG A 1 98 ? 2.749 -17.429 2.988 1.00 61.78 98 ARG A O 1
ATOM 789 N N . ALA A 1 99 ? 0.910 -16.358 3.727 1.00 56.00 99 ALA A N 1
ATOM 790 C CA . ALA A 1 99 ? 0.794 -17.046 5.010 1.00 56.00 99 ALA A CA 1
ATOM 791 C C . ALA A 1 99 ? -0.135 -18.275 4.951 1.00 56.00 99 ALA A C 1
ATOM 793 O O . ALA A 1 99 ? -0.264 -18.972 5.957 1.00 56.00 99 ALA A O 1
ATOM 794 N N . GLN A 1 100 ? -0.776 -18.517 3.802 1.00 44.25 100 GLN A N 1
ATOM 795 C CA . GLN A 1 100 ? -1.583 -19.701 3.488 1.00 44.25 100 GLN A CA 1
ATOM 796 C C . GLN A 1 100 ? -0.797 -20.663 2.598 1.00 44.25 100 GLN A C 1
ATOM 798 O O . GLN A 1 100 ? -1.000 -21.884 2.767 1.00 44.25 100 GLN A O 1
#

Radius of gyration: 14.78 Å; chains: 1; bounding box: 33×37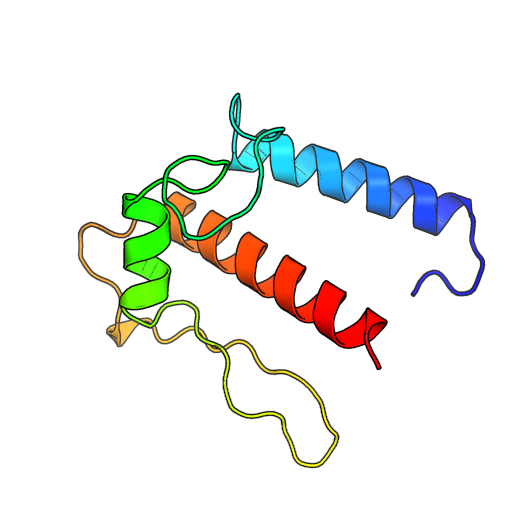×29 Å

Secondary structure (DSSP, 8-state):
--TT-HHHHHHHHHHHHHHHHHHHGGGGGS---TTSSSSS-HHHHHHHHHTSSEEPPPPTT----EE--GGG--TT--HHHHHHHHHHHHHHHHHHTT--

Organism: NCBI:txid265537

pLDDT: mean 90.52, std 8.2, range [44.25, 97.94]

Sequence (100 aa):
ACDGDLWAAARRLCTYWKERKDLFRERAFLPLTLTGNGALTLEDTYCLQGGFPCLLPRTSSGQQVMFLDRRQLTSDDTPENRLRAGFYLAKKIAQDERAQ